Protein AF-A0A952GGU1-F1 (afdb_monomer_lite)

pLDDT: mean 85.18, std 15.75, range [39.44, 98.25]

Radius of gyration: 14.59 Å; chains: 1; bounding box: 31×30×39 Å

Foldseek 3Di:
DAAEDQQEAEPDDPDDPPDQASDPLQPPHGPPPDPVDDVVPRPNYHYDYDYLVQLLVQQLVCVVVVAFAGSVQSSQVVRQVVVPVPDPDDGDTDRPGGNPVDCVDPSCPVVPD

Sequence (113 aa):
VVPVVARPINRTSFGDVECCSFSARIPGVVDRLSKIFREDRLPGLLTIEVEDDEAIAATRKIIAKGFPVGPSSGLNFCAAIEAAKRIEGPIVTIFPDRMERYFTTELFSTYRS

Secondary structure (DSSP, 8-state):
---EEEEEE-SS-S-----SBS-SSSTT-BSS--SS--GGGSTTPEEEEEEHHHHHHHHHHHHHTT----HHHHHHHHHHHHHHTTS-S-------S-GGGGTTSGGGGGG--

Structure (mmCIF, N/CA/C/O backbone):
data_AF-A0A952GGU1-F1
#
_entry.id   AF-A0A952GGU1-F1
#
loop_
_atom_site.group_PDB
_atom_site.id
_atom_site.type_symbol
_atom_site.label_atom_id
_atom_site.label_alt_id
_atom_site.label_comp_id
_atom_site.label_asym_id
_atom_site.label_entity_id
_atom_site.label_seq_id
_atom_site.pdbx_PDB_ins_code
_atom_site.Cartn_x
_atom_site.Cartn_y
_atom_site.Cartn_z
_atom_site.occupancy
_atom_site.B_iso_or_equiv
_atom_site.auth_seq_id
_atom_site.auth_comp_id
_atom_site.auth_asym_id
_atom_site.auth_atom_id
_atom_site.pdbx_PDB_model_num
ATOM 1 N N . VAL A 1 1 ? -7.515 -6.378 16.620 1.00 85.50 1 VAL A N 1
ATOM 2 C CA . VAL A 1 1 ? -6.820 -6.021 15.360 1.00 85.50 1 VAL A CA 1
ATOM 3 C C . VAL A 1 1 ? -7.872 -5.964 14.272 1.00 85.50 1 VAL A C 1
ATOM 5 O O . VAL A 1 1 ? -8.661 -6.897 14.206 1.00 85.50 1 VAL A O 1
ATOM 8 N N . VAL A 1 2 ? -7.922 -4.890 13.484 1.00 93.38 2 VAL A N 1
ATOM 9 C CA . VAL A 1 2 ? -8.842 -4.773 12.341 1.00 93.38 2 VAL A CA 1
ATOM 10 C C . VAL A 1 2 ? -8.087 -5.225 11.090 1.00 93.38 2 VAL A C 1
ATOM 12 O O . VAL A 1 2 ? -7.103 -4.572 10.736 1.00 93.38 2 VAL A O 1
ATOM 15 N N . PRO A 1 3 ? -8.459 -6.351 10.454 1.00 93.81 3 PRO A N 1
ATOM 16 C CA . PRO A 1 3 ? -7.803 -6.774 9.229 1.00 93.81 3 PRO A CA 1
ATOM 17 C C . PRO A 1 3 ? -8.240 -5.873 8.071 1.00 93.81 3 PRO A C 1
ATOM 19 O O . PRO A 1 3 ? -9.413 -5.516 7.953 1.00 93.81 3 PRO A O 1
ATOM 22 N N . VAL A 1 4 ? -7.289 -5.520 7.210 1.00 94.62 4 VAL A N 1
ATOM 23 C CA . VAL A 1 4 ? -7.527 -4.701 6.019 1.00 94.62 4 VAL A CA 1
ATOM 24 C C . VAL A 1 4 ? -7.032 -5.464 4.800 1.00 94.62 4 VAL A C 1
ATOM 26 O O . VAL A 1 4 ? -5.913 -5.975 4.813 1.00 94.62 4 VAL A O 1
ATOM 29 N N . VAL A 1 5 ? -7.847 -5.531 3.749 1.00 93.56 5 VAL A N 1
ATOM 30 C CA . VAL A 1 5 ? -7.427 -6.031 2.437 1.00 93.56 5 VAL A CA 1
ATOM 31 C C . VAL A 1 5 ? -7.341 -4.864 1.458 1.00 93.56 5 VAL A C 1
ATOM 33 O O . VAL A 1 5 ? -8.286 -4.087 1.311 1.00 93.56 5 VAL A O 1
ATOM 36 N N . ALA A 1 6 ? -6.183 -4.724 0.816 1.00 94.31 6 ALA A N 1
ATOM 37 C CA . ALA A 1 6 ? -5.969 -3.757 -0.249 1.00 94.31 6 ALA A CA 1
ATOM 38 C C . ALA A 1 6 ? -6.326 -4.413 -1.586 1.00 94.31 6 ALA A C 1
ATOM 40 O O . ALA A 1 6 ? -5.761 -5.450 -1.941 1.00 94.31 6 ALA A O 1
ATOM 41 N N . ARG A 1 7 ? -7.273 -3.827 -2.316 1.00 92.00 7 ARG A N 1
ATOM 42 C CA . ARG A 1 7 ? -7.740 -4.326 -3.610 1.00 92.00 7 ARG A CA 1
ATOM 43 C C . ARG A 1 7 ? -7.380 -3.307 -4.691 1.00 92.00 7 ARG A C 1
ATOM 45 O O . ARG A 1 7 ? -7.883 -2.187 -4.628 1.00 92.00 7 ARG A O 1
ATOM 52 N N . PRO A 1 8 ? -6.523 -3.648 -5.664 1.00 90.38 8 PRO A N 1
ATOM 53 C CA . PRO A 1 8 ? -6.277 -2.745 -6.769 1.00 90.38 8 PRO A CA 1
ATOM 54 C C . PRO A 1 8 ? -7.514 -2.713 -7.671 1.00 90.38 8 PRO A C 1
ATOM 56 O O . PRO A 1 8 ? -8.171 -3.737 -7.876 1.00 90.38 8 PRO A O 1
ATOM 59 N N . ILE A 1 9 ? -7.841 -1.530 -8.176 1.00 89.06 9 ILE A N 1
ATOM 60 C CA . ILE A 1 9 ? -8.901 -1.313 -9.155 1.00 89.06 9 ILE A CA 1
ATOM 61 C C . ILE A 1 9 ? -8.335 -0.544 -10.347 1.00 89.06 9 ILE A C 1
ATOM 63 O O . ILE A 1 9 ? -7.441 0.292 -10.208 1.00 89.06 9 ILE A O 1
ATOM 67 N N . ASN A 1 10 ? -8.850 -0.855 -11.532 1.00 81.62 10 ASN A N 1
ATOM 68 C CA . ASN A 1 10 ? -8.443 -0.222 -12.776 1.00 81.62 10 ASN A CA 1
ATOM 69 C C . ASN A 1 10 ? -9.668 0.414 -13.431 1.00 81.62 10 ASN A C 1
ATOM 71 O O . ASN A 1 10 ? -10.500 -0.281 -14.013 1.00 81.62 10 ASN A O 1
ATOM 75 N N . ARG A 1 11 ? -9.808 1.738 -13.312 1.00 66.44 11 ARG A N 1
ATOM 76 C CA . ARG A 1 11 ? -10.910 2.471 -13.960 1.00 66.44 11 ARG A CA 1
ATOM 77 C C . ARG A 1 11 ? -10.619 2.889 -15.403 1.00 66.44 11 ARG A C 1
ATOM 79 O O . ARG A 1 11 ? -11.517 3.402 -16.065 1.00 66.44 11 ARG A O 1
ATOM 86 N N . THR A 1 12 ? -9.390 2.710 -15.889 1.00 57.06 12 THR A N 1
ATOM 87 C CA . THR A 1 12 ? -8.912 3.281 -17.159 1.00 57.06 12 THR A CA 1
ATOM 88 C C . THR A 1 12 ? -8.808 2.282 -18.315 1.00 57.06 12 THR A C 1
ATOM 90 O O . THR A 1 12 ? -8.714 2.724 -19.457 1.00 57.06 12 THR A O 1
ATOM 93 N N . SER A 1 13 ? -8.895 0.966 -18.082 1.00 50.66 13 SER A N 1
ATOM 94 C CA . SER A 1 13 ? -8.888 -0.049 -19.151 1.00 50.66 13 SER A CA 1
ATOM 95 C C . SER A 1 13 ? -10.216 -0.802 -19.264 1.00 50.66 13 SER A C 1
ATOM 97 O O . SER A 1 13 ? -10.525 -1.691 -18.474 1.00 50.66 13 SER A O 1
ATOM 99 N N . PHE A 1 14 ? -10.984 -0.499 -20.313 1.00 46.34 14 PHE A N 1
ATOM 100 C CA . PHE A 1 14 ? -11.929 -1.461 -20.881 1.00 46.34 14 PHE A CA 1
ATOM 101 C C . PHE A 1 14 ? -11.117 -2.559 -21.582 1.00 46.34 14 PHE A C 1
ATOM 103 O O . PHE A 1 14 ? -10.722 -2.387 -22.730 1.00 46.34 14 PHE A O 1
ATOM 110 N N . GLY A 1 15 ? -10.868 -3.673 -20.893 1.00 47.69 15 GLY A N 1
ATOM 111 C CA . GLY A 1 15 ? -10.308 -4.882 -21.501 1.00 47.69 15 GLY A CA 1
ATOM 112 C C . GLY A 1 15 ? -8.959 -5.307 -20.932 1.00 47.69 15 GLY A C 1
ATOM 113 O O . GLY A 1 15 ? -7.921 -4.827 -21.360 1.00 47.69 15 GLY A O 1
ATOM 114 N N . ASP A 1 16 ? -9.007 -6.246 -19.992 1.00 39.44 16 ASP A N 1
ATOM 115 C CA . ASP A 1 16 ? -8.288 -7.519 -20.114 1.00 39.44 16 ASP A CA 1
ATOM 116 C C . ASP A 1 16 ? -8.974 -8.525 -19.178 1.00 39.44 16 ASP A C 1
ATOM 118 O O . ASP A 1 16 ? -8.739 -8.578 -17.972 1.00 39.44 16 ASP A O 1
ATOM 122 N N . VAL A 1 17 ? -9.916 -9.285 -19.741 1.00 43.44 17 VAL A N 1
ATOM 123 C CA . VAL A 1 17 ? -10.781 -10.256 -19.040 1.00 43.44 17 VAL A CA 1
ATOM 124 C C . VAL A 1 17 ? -10.104 -11.638 -18.966 1.00 43.44 17 VAL A C 1
ATOM 126 O O . VAL A 1 17 ? -10.770 -12.663 -18.997 1.00 43.44 17 VAL A O 1
ATOM 129 N N . GLU A 1 18 ? -8.771 -11.710 -18.880 1.00 44.12 18 GLU A N 1
ATOM 130 C CA . GLU A 1 18 ? -8.052 -13.001 -18.929 1.00 44.12 18 GLU A CA 1
ATOM 131 C C . GLU A 1 18 ? -6.883 -13.153 -17.945 1.00 44.12 18 GLU A C 1
ATOM 133 O O . GLU A 1 18 ? -5.955 -13.928 -18.166 1.00 44.12 18 GLU A O 1
ATOM 138 N N . CYS A 1 19 ? -6.930 -12.504 -16.783 1.00 39.97 19 CYS A N 1
ATOM 139 C CA . CYS A 1 19 ? -5.988 -12.847 -15.721 1.00 39.97 19 CYS A CA 1
ATOM 140 C C . CYS A 1 19 ? -6.693 -12.933 -14.374 1.00 39.97 19 CYS A C 1
ATOM 142 O O . CYS A 1 19 ? -7.427 -12.033 -13.990 1.00 39.97 19 CYS A O 1
ATOM 144 N N . CYS A 1 20 ? -6.430 -13.997 -13.612 1.00 45.78 20 CYS A N 1
ATOM 145 C CA . CYS A 1 20 ? -6.905 -14.118 -12.231 1.00 45.78 20 CYS A CA 1
ATOM 146 C C . CYS A 1 20 ? -6.356 -13.008 -11.303 1.00 45.78 20 CYS A C 1
ATOM 148 O O . CYS A 1 20 ? -6.758 -12.926 -10.145 1.00 45.78 20 CYS A O 1
ATOM 150 N N . SER A 1 21 ? -5.433 -12.170 -11.785 1.00 52.53 21 SER A N 1
ATOM 151 C CA . SER A 1 21 ? -4.896 -10.999 -11.087 1.00 52.53 21 SER A CA 1
ATOM 152 C C . SER A 1 21 ? -5.891 -9.837 -11.115 1.00 52.53 21 SER A C 1
ATOM 154 O O . SER A 1 21 ? -6.455 -9.541 -12.162 1.00 52.53 21 SER A O 1
ATOM 156 N N . PHE A 1 22 ? -6.055 -9.124 -9.996 1.00 54.81 22 PHE A N 1
ATOM 157 C CA . PHE A 1 22 ? -6.900 -7.918 -9.954 1.00 54.81 22 PHE A CA 1
ATOM 158 C C . PHE A 1 22 ? -6.398 -6.811 -10.904 1.00 54.81 22 PHE A C 1
ATOM 160 O O . PHE A 1 22 ? -7.183 -5.983 -11.354 1.00 54.81 22 PHE A O 1
ATOM 167 N N . SER A 1 23 ? -5.094 -6.801 -11.206 1.00 61.59 23 SER A N 1
ATOM 168 C CA . SER A 1 23 ? -4.470 -5.912 -12.184 1.00 61.59 23 SER A CA 1
ATOM 169 C C . SER A 1 23 ? -3.172 -6.517 -12.732 1.00 61.59 23 SER A C 1
ATOM 171 O O . SER A 1 23 ? -2.389 -7.099 -11.980 1.00 61.59 23 SER A O 1
ATOM 173 N N . ALA A 1 24 ? -2.901 -6.328 -14.029 1.00 65.69 24 ALA A N 1
ATOM 174 C CA . ALA A 1 24 ? -1.602 -6.640 -14.640 1.00 65.69 24 ALA A CA 1
ATOM 175 C C . ALA A 1 24 ? -0.484 -5.671 -14.196 1.00 65.69 24 ALA A C 1
ATOM 177 O O . ALA A 1 24 ? 0.702 -5.965 -14.353 1.00 65.69 24 ALA A O 1
ATOM 178 N N . ARG A 1 25 ? -0.859 -4.519 -13.625 1.00 78.56 25 ARG A N 1
ATOM 179 C CA . ARG A 1 25 ? 0.045 -3.443 -13.196 1.00 78.56 25 ARG A CA 1
ATOM 180 C C . ARG A 1 25 ? 0.520 -3.628 -11.757 1.00 78.56 25 ARG A C 1
ATOM 182 O O . ARG A 1 25 ? 1.634 -3.229 -11.423 1.00 78.56 25 ARG A O 1
ATOM 189 N N . ILE A 1 26 ? -0.283 -4.298 -10.926 1.00 78.19 26 ILE A N 1
ATOM 190 C CA . ILE A 1 26 ? 0.051 -4.669 -9.543 1.00 78.19 26 ILE A CA 1
ATOM 191 C C . ILE A 1 26 ? 0.145 -6.203 -9.421 1.00 78.19 26 ILE A C 1
ATOM 193 O O . ILE A 1 26 ? -0.746 -6.852 -8.866 1.00 78.19 26 ILE A O 1
ATOM 197 N N . PRO A 1 27 ? 1.215 -6.821 -9.954 1.00 78.38 27 PRO A N 1
ATOM 198 C CA . PRO A 1 27 ? 1.379 -8.270 -9.919 1.00 78.38 27 PRO A CA 1
ATOM 199 C C . PRO A 1 27 ? 1.482 -8.804 -8.482 1.00 78.38 27 PRO A C 1
ATOM 201 O O . PRO A 1 27 ? 1.985 -8.142 -7.573 1.00 78.38 27 PRO A O 1
ATOM 204 N N . GLY A 1 28 ? 1.016 -10.041 -8.289 1.00 73.56 28 GLY A N 1
ATOM 205 C CA . GLY A 1 28 ? 1.047 -10.734 -6.996 1.00 73.56 28 GLY A CA 1
ATOM 206 C C . GLY A 1 28 ? -0.179 -10.503 -6.108 1.00 73.56 28 GLY A C 1
ATOM 207 O O . GLY A 1 28 ? -0.266 -11.118 -5.047 1.00 73.56 28 GLY A O 1
ATOM 208 N N . VAL A 1 29 ? -1.141 -9.679 -6.541 1.00 75.88 29 VAL A N 1
ATOM 209 C CA . VAL A 1 29 ? -2.421 -9.468 -5.846 1.00 75.88 29 VAL A CA 1
ATOM 210 C C . VAL A 1 29 ? -3.553 -10.058 -6.685 1.00 75.88 29 VAL A C 1
ATOM 212 O O . VAL A 1 29 ? -3.824 -9.624 -7.804 1.00 75.88 29 VAL A O 1
ATOM 215 N N . VAL A 1 30 ? -4.191 -11.099 -6.154 1.00 75.25 30 VAL A N 1
ATOM 216 C CA . VAL A 1 30 ? -5.050 -12.022 -6.912 1.00 75.25 30 VAL A CA 1
ATOM 217 C C . VAL A 1 30 ? -6.297 -12.338 -6.090 1.00 75.25 30 VAL A C 1
ATOM 219 O O . VAL A 1 30 ? -6.173 -12.602 -4.890 1.00 75.25 30 VAL A O 1
ATOM 222 N N . ASP A 1 31 ? -7.485 -12.329 -6.705 1.00 69.12 31 ASP A N 1
ATOM 223 C CA . ASP A 1 31 ? -8.714 -12.675 -5.978 1.00 69.12 31 ASP A CA 1
ATOM 224 C C . ASP A 1 31 ? -8.838 -14.189 -5.832 1.00 69.12 31 ASP A C 1
ATOM 226 O O . ASP A 1 31 ? -8.730 -14.925 -6.813 1.00 69.12 31 ASP A O 1
ATOM 230 N N . ARG A 1 32 ? -9.115 -14.657 -4.610 1.00 61.97 32 ARG A N 1
ATOM 231 C CA . ARG A 1 32 ? -9.621 -16.016 -4.329 1.00 61.97 32 ARG A CA 1
ATOM 232 C C . ARG A 1 32 ? -8.860 -17.194 -4.964 1.00 61.97 32 ARG A C 1
ATOM 234 O O . ARG A 1 32 ? -9.413 -18.283 -5.102 1.00 61.97 32 ARG A O 1
ATOM 241 N N . LEU A 1 33 ? -7.567 -17.036 -5.252 1.00 66.69 33 LEU A N 1
ATOM 242 C CA . LEU A 1 33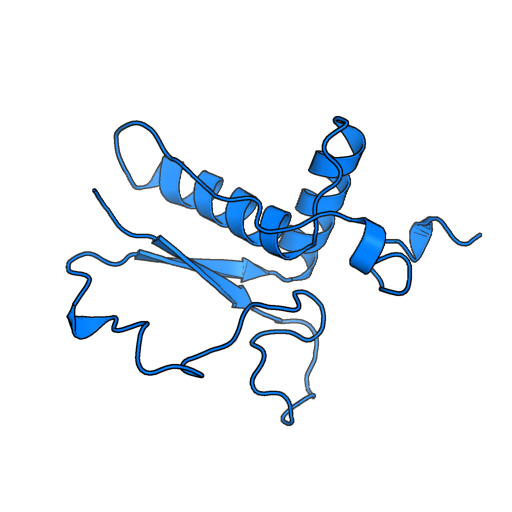 ? -6.755 -18.115 -5.832 1.00 66.69 33 LEU A CA 1
ATOM 243 C C . LEU A 1 33 ? -6.506 -19.277 -4.851 1.00 66.69 33 LEU A C 1
ATOM 245 O O . LEU A 1 33 ? -6.242 -20.404 -5.265 1.00 66.69 33 LEU A O 1
ATOM 249 N N . SER A 1 34 ? -6.572 -19.018 -3.539 1.00 73.38 34 SER A N 1
ATOM 250 C CA . SER A 1 34 ? -6.300 -20.018 -2.500 1.00 73.38 34 SER A CA 1
ATOM 251 C C . SER A 1 34 ? -7.463 -20.185 -1.525 1.00 73.38 34 SER A C 1
ATOM 253 O O . SER A 1 34 ? -8.229 -19.260 -1.275 1.00 73.38 34 SER A O 1
ATOM 255 N N . LYS A 1 35 ? -7.537 -21.364 -0.895 1.00 80.62 35 LYS A N 1
ATOM 256 C CA . LYS A 1 35 ? -8.465 -21.648 0.216 1.00 80.62 35 LYS A CA 1
ATOM 257 C C . LYS A 1 35 ? -7.971 -21.121 1.572 1.00 80.62 35 LYS A C 1
ATOM 259 O O . LYS A 1 35 ? -8.665 -21.299 2.571 1.00 80.62 35 LYS A O 1
ATOM 264 N N . ILE A 1 36 ? -6.760 -20.552 1.619 1.00 83.19 36 ILE A N 1
ATOM 265 C CA . ILE A 1 36 ? -6.132 -20.047 2.849 1.00 83.19 36 ILE A CA 1
ATOM 266 C C . ILE A 1 36 ? -6.787 -18.727 3.251 1.00 83.19 36 ILE A C 1
ATOM 268 O O . ILE A 1 36 ? -7.138 -18.542 4.415 1.00 83.19 36 ILE A O 1
ATOM 272 N N . PHE A 1 37 ? -6.988 -17.829 2.285 1.00 82.69 37 PHE A N 1
ATOM 273 C CA . PHE A 1 37 ? -7.696 -16.579 2.519 1.00 82.69 37 PHE A CA 1
ATOM 274 C C . PHE A 1 37 ? -9.202 -16.835 2.594 1.00 82.69 37 PHE A C 1
ATOM 276 O O . PHE A 1 37 ? -9.802 -17.393 1.676 1.00 82.69 37 PHE A O 1
ATOM 283 N N . ARG A 1 38 ? -9.797 -16.459 3.725 1.00 83.81 38 ARG A N 1
ATOM 284 C CA . ARG A 1 38 ? -11.191 -16.737 4.063 1.00 83.81 38 ARG A CA 1
ATOM 285 C C . ARG A 1 38 ? -11.794 -15.533 4.765 1.00 83.81 38 ARG A C 1
ATOM 287 O O . ARG A 1 38 ? -11.608 -15.363 5.967 1.00 83.81 38 ARG A O 1
ATOM 294 N N . GLU A 1 39 ? -12.495 -14.699 4.001 1.00 85.25 39 GLU A N 1
ATOM 295 C CA . GLU A 1 39 ? -13.142 -13.481 4.509 1.00 85.25 39 GLU A CA 1
ATOM 296 C C . GLU A 1 39 ? -14.149 -13.798 5.624 1.00 85.25 39 GLU A C 1
ATOM 298 O O . GLU A 1 39 ? -14.217 -13.079 6.615 1.00 85.25 39 GLU A O 1
ATOM 303 N N . ASP A 1 40 ? -14.835 -14.944 5.532 1.00 85.12 40 ASP A N 1
ATOM 304 C CA . ASP A 1 40 ? -15.760 -15.447 6.557 1.00 85.12 40 ASP A CA 1
ATOM 305 C C . ASP A 1 40 ? -15.093 -15.680 7.922 1.00 85.12 40 ASP A C 1
ATOM 307 O O . ASP A 1 40 ? -15.767 -15.709 8.949 1.00 85.12 40 ASP A O 1
ATOM 311 N N . ARG A 1 41 ? -13.764 -15.828 7.948 1.00 88.06 41 ARG A N 1
ATOM 312 C CA . ARG A 1 41 ? -12.970 -16.025 9.168 1.00 88.06 41 ARG A CA 1
ATOM 313 C C . ARG A 1 41 ? -12.287 -14.749 9.665 1.00 88.06 41 ARG A C 1
ATOM 315 O O . ARG A 1 41 ? -11.541 -14.814 10.640 1.00 88.06 41 ARG A O 1
ATOM 322 N N . LEU A 1 42 ? -12.528 -13.606 9.022 1.00 89.06 42 LEU A N 1
ATOM 323 C CA . LEU A 1 42 ? -11.952 -12.306 9.369 1.00 89.06 42 LEU A CA 1
ATOM 324 C C . LEU A 1 42 ? -13.073 -11.323 9.752 1.00 89.06 42 LEU A C 1
ATOM 326 O O . LEU A 1 42 ? -13.447 -10.464 8.951 1.00 89.06 42 LEU A O 1
ATOM 330 N N . PRO A 1 43 ? -13.641 -11.430 10.969 1.00 88.75 43 PRO A N 1
ATOM 331 C CA . PRO A 1 43 ? -14.686 -10.513 11.409 1.00 88.75 43 PRO A CA 1
ATOM 332 C C . PRO A 1 43 ? -14.164 -9.070 11.419 1.00 88.75 43 PRO A C 1
ATOM 334 O O . PRO A 1 43 ? -13.087 -8.790 11.948 1.00 88.75 43 PRO A O 1
ATOM 337 N N . GLY A 1 44 ? -14.934 -8.152 10.831 1.00 89.88 44 GLY A N 1
ATOM 338 C CA . GLY A 1 44 ? -14.548 -6.742 10.717 1.00 89.88 44 GLY A CA 1
ATOM 339 C C . GLY A 1 44 ? -13.511 -6.451 9.628 1.00 89.88 44 GLY A C 1
ATOM 340 O O . GLY A 1 44 ? -12.876 -5.401 9.687 1.00 89.88 44 GLY A O 1
ATOM 341 N N . LEU A 1 45 ? -13.324 -7.355 8.656 1.00 92.94 45 LEU A N 1
ATOM 342 C CA . LEU A 1 45 ? -12.479 -7.112 7.486 1.00 92.94 45 LEU A CA 1
ATOM 343 C C . LEU A 1 45 ? -12.913 -5.844 6.748 1.00 92.94 45 LEU A C 1
ATOM 345 O O . LEU A 1 45 ? -14.019 -5.758 6.216 1.00 92.94 45 LEU A O 1
ATOM 349 N N . LEU A 1 46 ? -12.001 -4.880 6.675 1.00 94.31 46 LEU A N 1
ATOM 350 C CA . LEU A 1 46 ? -12.162 -3.686 5.864 1.00 94.31 46 LEU A CA 1
ATOM 351 C C . LEU A 1 46 ? -11.517 -3.915 4.496 1.00 94.31 46 LEU A C 1
ATOM 353 O O . LEU A 1 46 ? -10.331 -4.223 4.407 1.00 94.31 46 LEU A O 1
ATOM 357 N N . THR A 1 47 ? -12.277 -3.716 3.424 1.00 94.31 47 THR A N 1
ATOM 358 C CA . THR A 1 47 ? -11.705 -3.657 2.075 1.00 94.31 47 THR A CA 1
ATOM 359 C C . THR A 1 47 ? -11.451 -2.213 1.680 1.00 94.31 47 THR A C 1
ATOM 361 O O . THR A 1 47 ? -12.337 -1.367 1.813 1.00 94.31 47 THR A O 1
ATOM 364 N N . ILE A 1 48 ? -10.243 -1.935 1.196 1.00 95.75 48 ILE A N 1
ATOM 365 C CA . ILE A 1 48 ? -9.868 -0.637 0.644 1.00 95.75 48 ILE A CA 1
ATOM 366 C C . ILE A 1 48 ? -9.470 -0.835 -0.806 1.00 95.75 48 ILE A C 1
ATOM 368 O O . ILE A 1 48 ? -8.536 -1.576 -1.110 1.00 95.75 48 ILE A O 1
ATOM 372 N N . GLU A 1 49 ? -10.199 -0.163 -1.686 1.00 95.00 49 GLU A N 1
ATOM 373 C CA . GLU A 1 49 ? -9.906 -0.134 -3.108 1.00 95.00 49 GLU A CA 1
ATOM 374 C C . GLU A 1 49 ? -8.944 1.014 -3.409 1.00 95.00 49 GLU A C 1
ATOM 376 O O . GLU A 1 49 ? -9.112 2.117 -2.887 1.00 95.00 49 GLU A O 1
ATOM 381 N N . VAL A 1 50 ? -7.925 0.743 -4.218 1.00 94.75 50 VAL A N 1
ATOM 382 C CA . VAL A 1 50 ? -6.887 1.709 -4.595 1.00 94.75 50 VAL A CA 1
ATOM 383 C C . VAL A 1 50 ? -6.700 1.635 -6.101 1.00 94.75 50 VAL A C 1
ATOM 385 O O . VAL A 1 50 ? -6.580 0.543 -6.652 1.00 94.75 50 VAL A O 1
ATOM 388 N N . GLU A 1 51 ? -6.651 2.783 -6.767 1.00 93.44 51 GLU A N 1
ATOM 389 C CA . GLU A 1 51 ? -6.387 2.821 -8.205 1.00 93.44 51 GLU A CA 1
ATOM 390 C C . GLU A 1 51 ? -4.953 2.375 -8.518 1.00 93.44 51 GLU A C 1
ATOM 392 O O . GLU A 1 51 ? -4.004 2.773 -7.835 1.00 93.44 51 GLU A O 1
ATOM 397 N N . ASP A 1 52 ? -4.776 1.612 -9.598 1.00 91.62 52 ASP A N 1
ATOM 398 C CA . ASP A 1 52 ? -3.453 1.159 -10.052 1.00 91.62 52 ASP A CA 1
ATOM 399 C C . ASP A 1 52 ? -2.457 2.318 -10.211 1.00 91.62 52 ASP A C 1
ATOM 401 O O . ASP A 1 52 ? -1.312 2.235 -9.760 1.00 91.62 52 ASP A O 1
ATOM 405 N N . ASP A 1 53 ? -2.896 3.427 -10.815 1.00 92.00 53 ASP A N 1
ATOM 406 C CA . ASP A 1 53 ? -2.063 4.617 -11.015 1.00 92.00 53 ASP A CA 1
ATOM 407 C C . ASP A 1 53 ? -1.598 5.224 -9.689 1.00 92.00 53 ASP A C 1
ATOM 409 O O . ASP A 1 53 ? -0.447 5.656 -9.562 1.00 92.00 53 ASP A O 1
ATOM 413 N N . GLU A 1 54 ? -2.472 5.224 -8.681 1.00 95.06 54 GLU A N 1
ATOM 414 C CA . GLU A 1 54 ? -2.143 5.717 -7.350 1.00 95.06 54 GLU A CA 1
ATOM 415 C C . GLU A 1 54 ? -1.111 4.806 -6.676 1.00 95.06 54 GLU A C 1
ATOM 417 O O . GLU A 1 54 ? -0.100 5.291 -6.160 1.00 95.06 54 GLU A O 1
ATOM 422 N N . ALA A 1 55 ? -1.309 3.487 -6.756 1.00 95.75 55 ALA A N 1
ATOM 423 C CA . ALA A 1 55 ? -0.389 2.496 -6.209 1.00 95.75 55 ALA A CA 1
ATOM 424 C C . ALA A 1 55 ? 1.002 2.567 -6.870 1.00 95.75 55 ALA A C 1
ATOM 426 O O . ALA A 1 55 ? 2.027 2.547 -6.177 1.00 95.75 55 ALA A O 1
ATOM 427 N N . ILE A 1 56 ? 1.073 2.715 -8.195 1.00 94.62 56 ILE A N 1
ATOM 428 C CA . ILE A 1 56 ? 2.339 2.870 -8.929 1.00 94.62 56 ILE A CA 1
ATOM 429 C C . ILE A 1 56 ? 3.029 4.185 -8.556 1.00 94.62 56 ILE A C 1
ATOM 431 O O . ILE A 1 56 ? 4.232 4.198 -8.267 1.00 94.62 56 ILE A O 1
ATOM 435 N N . ALA A 1 57 ? 2.286 5.293 -8.492 1.00 95.56 57 ALA A N 1
ATOM 436 C CA . ALA A 1 57 ? 2.833 6.581 -8.077 1.00 95.56 57 ALA A CA 1
ATOM 437 C C . ALA A 1 57 ? 3.363 6.543 -6.633 1.00 95.56 57 ALA A C 1
ATOM 439 O O . ALA A 1 57 ? 4.444 7.072 -6.354 1.00 95.56 57 ALA A O 1
ATOM 440 N N . ALA A 1 58 ? 2.641 5.894 -5.716 1.00 97.62 58 ALA A N 1
ATOM 441 C CA . ALA A 1 58 ? 3.079 5.684 -4.340 1.00 97.62 58 ALA A CA 1
ATOM 442 C C . ALA A 1 58 ? 4.348 4.825 -4.276 1.00 97.62 58 ALA A C 1
ATOM 444 O O . ALA A 1 58 ? 5.298 5.197 -3.587 1.00 97.62 58 ALA A O 1
ATOM 445 N N . THR A 1 59 ? 4.415 3.743 -5.054 1.00 97.19 59 THR A N 1
ATOM 446 C CA . THR A 1 59 ? 5.603 2.879 -5.150 1.00 97.19 59 THR A CA 1
ATOM 447 C C . THR A 1 59 ? 6.837 3.680 -5.560 1.00 97.19 59 THR A C 1
ATOM 449 O O . THR A 1 59 ? 7.861 3.632 -4.880 1.00 97.19 59 THR A O 1
ATOM 452 N N . ARG A 1 60 ? 6.733 4.504 -6.612 1.00 95.75 60 ARG A N 1
ATOM 453 C CA . ARG A 1 60 ? 7.837 5.375 -7.057 1.00 95.75 60 ARG A CA 1
ATOM 454 C C . ARG A 1 60 ? 8.274 6.360 -5.970 1.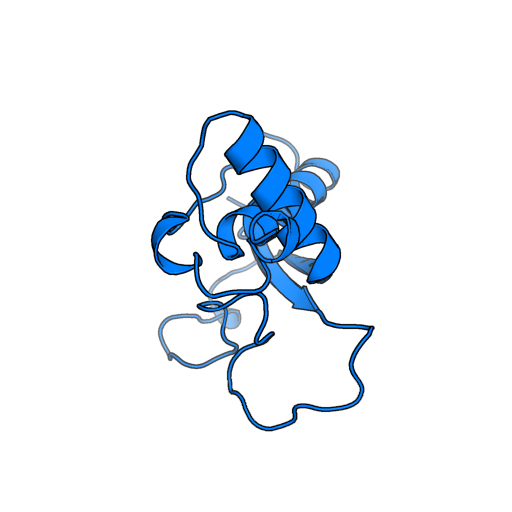00 95.75 60 ARG A C 1
ATOM 456 O O . ARG A 1 60 ? 9.471 6.558 -5.773 1.00 95.75 60 ARG A O 1
ATOM 463 N N . LYS A 1 61 ? 7.329 6.942 -5.223 1.00 97.50 61 LYS A N 1
ATOM 464 C CA . LYS A 1 61 ? 7.637 7.834 -4.088 1.00 97.50 61 LYS A CA 1
ATOM 465 C C . LYS A 1 61 ? 8.361 7.102 -2.954 1.00 97.50 61 LYS A C 1
ATOM 467 O O . LYS A 1 61 ? 9.245 7.687 -2.337 1.00 97.50 61 LYS A O 1
ATOM 472 N N . ILE A 1 62 ? 7.999 5.851 -2.669 1.00 97.94 62 ILE A N 1
ATOM 473 C CA . ILE A 1 62 ? 8.663 5.025 -1.649 1.00 97.94 62 ILE A CA 1
ATOM 474 C C . ILE A 1 62 ? 10.096 4.684 -2.090 1.00 97.94 62 ILE A C 1
ATOM 476 O O . ILE A 1 62 ? 11.032 4.873 -1.312 1.00 97.94 62 ILE A O 1
ATOM 480 N N . ILE A 1 63 ? 10.286 4.302 -3.357 1.00 96.69 63 ILE A N 1
ATOM 481 C CA . ILE A 1 63 ? 11.612 4.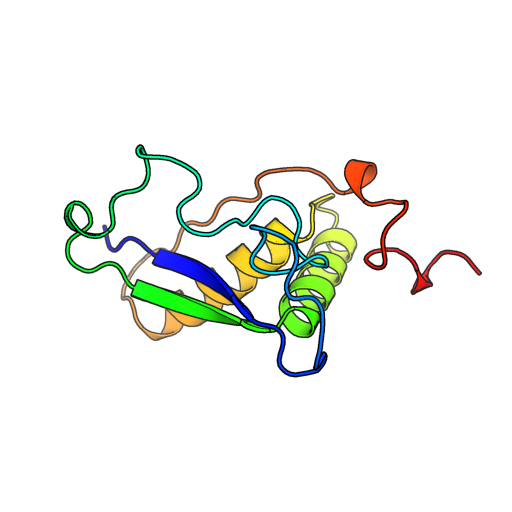060 -3.949 1.00 96.69 63 ILE A CA 1
ATOM 482 C C . ILE A 1 63 ? 12.486 5.314 -3.879 1.00 96.69 63 ILE A C 1
ATOM 484 O O . ILE A 1 63 ? 13.628 5.239 -3.429 1.00 96.69 63 ILE A O 1
ATOM 488 N N . ALA A 1 64 ? 11.943 6.481 -4.236 1.00 96.12 64 ALA A N 1
ATOM 489 C CA . ALA A 1 64 ? 12.659 7.756 -4.167 1.00 96.12 64 ALA A CA 1
ATOM 490 C C . ALA A 1 64 ? 13.095 8.142 -2.738 1.00 96.12 64 ALA A C 1
ATOM 492 O O . ALA A 1 64 ? 14.024 8.928 -2.574 1.00 96.12 64 ALA A O 1
ATOM 493 N N . LYS A 1 65 ? 12.462 7.575 -1.702 1.00 97.56 65 LYS A N 1
ATOM 494 C CA . LYS A 1 65 ? 12.865 7.727 -0.293 1.00 97.56 65 LYS A CA 1
ATOM 495 C C . LYS A 1 65 ? 13.942 6.727 0.153 1.00 97.56 65 LYS A C 1
ATOM 497 O O . LYS A 1 65 ? 14.291 6.715 1.329 1.00 97.56 65 LYS A O 1
ATOM 502 N N . GLY A 1 66 ? 14.462 5.899 -0.754 1.00 96.88 66 GLY A N 1
ATOM 503 C CA . GLY A 1 66 ? 15.519 4.923 -0.474 1.00 96.88 66 GLY A CA 1
ATOM 504 C C . GLY A 1 66 ? 15.023 3.521 -0.113 1.00 96.88 66 GLY A C 1
ATOM 505 O O . GLY A 1 66 ? 15.823 2.697 0.323 1.00 96.88 66 GLY A O 1
ATOM 506 N N . PHE A 1 67 ? 13.732 3.224 -0.299 1.00 97.38 67 PHE A N 1
ATOM 507 C CA . PHE A 1 67 ? 13.162 1.900 -0.031 1.00 97.38 67 PHE A CA 1
ATOM 508 C C . PHE A 1 67 ? 12.875 1.156 -1.346 1.00 97.38 67 PHE A C 1
ATOM 510 O O . PHE A 1 67 ? 11.859 1.427 -1.988 1.00 97.38 67 PHE A O 1
ATOM 517 N N . PRO A 1 68 ? 13.733 0.212 -1.775 1.00 95.94 68 PRO A N 1
ATOM 518 C CA . PRO A 1 68 ? 13.552 -0.502 -3.037 1.00 95.94 68 PRO A CA 1
ATOM 519 C C . PRO A 1 68 ? 12.436 -1.552 -2.916 1.00 95.94 68 PRO A C 1
ATOM 521 O O . PRO A 1 68 ? 12.686 -2.681 -2.502 1.00 95.94 68 PRO A O 1
ATOM 524 N N . VAL A 1 69 ? 11.206 -1.188 -3.287 1.00 97.62 69 VAL A N 1
ATOM 525 C CA . VAL A 1 69 ? 9.992 -2.011 -3.112 1.00 97.62 69 VAL A CA 1
ATOM 526 C C . VAL A 1 69 ? 9.233 -2.254 -4.420 1.00 97.62 69 VAL A C 1
ATOM 528 O O . VAL A 1 69 ? 9.374 -1.486 -5.371 1.00 97.62 69 VAL A O 1
ATOM 531 N N . GLY A 1 70 ? 8.423 -3.313 -4.478 1.00 95.62 70 GLY A N 1
ATOM 532 C CA . GLY A 1 70 ? 7.545 -3.599 -5.620 1.00 95.62 70 GLY A CA 1
ATOM 533 C C . GLY A 1 70 ? 6.185 -2.874 -5.607 1.00 95.62 70 GLY A C 1
ATOM 534 O O . GLY A 1 70 ? 5.809 -2.294 -4.586 1.00 95.62 70 GLY A O 1
ATOM 535 N N . PRO A 1 71 ? 5.408 -2.940 -6.712 1.00 95.00 71 PRO A N 1
ATOM 536 C CA . PRO A 1 71 ? 4.121 -2.248 -6.881 1.00 95.00 71 PRO A CA 1
ATOM 537 C C . PRO A 1 71 ? 3.081 -2.508 -5.782 1.00 95.00 71 PRO A C 1
ATOM 539 O O . PRO A 1 71 ? 2.396 -1.592 -5.326 1.00 95.00 71 PRO A O 1
ATOM 542 N N . SER A 1 72 ? 2.982 -3.752 -5.307 1.00 95.19 72 SER A N 1
ATOM 543 C CA . SER A 1 72 ? 2.042 -4.135 -4.243 1.00 95.19 72 SER A CA 1
ATOM 544 C C . SER A 1 72 ? 2.355 -3.456 -2.903 1.00 95.19 72 SER A C 1
ATOM 546 O O . SER A 1 72 ? 1.469 -3.300 -2.065 1.00 95.19 72 SER A O 1
ATOM 548 N N . SER A 1 73 ? 3.583 -2.962 -2.715 1.00 97.50 73 SER A N 1
ATOM 549 C CA . SER A 1 73 ? 3.947 -2.130 -1.564 1.00 97.50 73 SER A CA 1
ATOM 550 C C . SER A 1 73 ? 3.298 -0.749 -1.628 1.00 97.50 73 SER A C 1
ATOM 552 O O . SER A 1 73 ? 2.836 -0.249 -0.605 1.00 97.50 73 SER A O 1
ATOM 554 N N . GLY A 1 74 ? 3.215 -0.138 -2.816 1.00 97.56 74 GLY A N 1
ATOM 555 C CA . GLY A 1 74 ? 2.485 1.117 -3.002 1.00 97.56 74 GLY A CA 1
ATOM 556 C C . GLY A 1 74 ? 0.986 0.948 -2.784 1.00 97.56 74 GLY A C 1
ATOM 557 O O . GLY A 1 74 ? 0.390 1.758 -2.080 1.00 97.56 74 GLY A O 1
ATOM 558 N N . LEU A 1 75 ? 0.404 -0.149 -3.284 1.00 97.56 75 LEU A N 1
ATOM 559 C CA . LEU A 1 75 ? -0.986 -0.529 -3.002 1.00 97.56 75 LEU A CA 1
ATOM 560 C C . LEU A 1 75 ? -1.243 -0.620 -1.486 1.00 97.56 75 LEU A C 1
ATOM 562 O O . LEU A 1 75 ? -2.141 0.034 -0.955 1.00 97.56 75 LEU A O 1
ATOM 566 N N . ASN A 1 76 ? -0.418 -1.396 -0.783 1.00 98.00 76 ASN A N 1
ATOM 567 C CA . ASN A 1 76 ? -0.513 -1.591 0.661 1.00 98.00 76 ASN A CA 1
ATOM 568 C C . ASN A 1 76 ? -0.288 -0.296 1.454 1.00 98.00 76 ASN A C 1
ATOM 570 O O . ASN A 1 76 ? -0.888 -0.109 2.514 1.00 98.00 76 ASN A O 1
ATOM 574 N N . PHE A 1 77 ? 0.567 0.598 0.957 1.00 98.25 77 PHE A N 1
ATOM 575 C CA . PHE A 1 77 ? 0.799 1.907 1.557 1.00 98.25 77 PHE A CA 1
ATOM 576 C C . PHE A 1 77 ? -0.421 2.823 1.410 1.00 98.25 77 PHE A C 1
ATOM 578 O O . PHE A 1 77 ? -0.876 3.377 2.408 1.00 98.25 77 PHE A O 1
ATOM 585 N N . CYS A 1 78 ? -0.991 2.944 0.208 1.00 98.19 78 CYS A N 1
ATOM 586 C CA . CYS A 1 78 ? -2.220 3.711 -0.019 1.00 98.19 78 CYS A CA 1
ATOM 587 C C . CYS A 1 78 ? -3.371 3.185 0.846 1.00 98.19 78 CYS A C 1
ATOM 589 O O . CYS A 1 78 ? -4.015 3.957 1.557 1.00 98.19 78 CYS A O 1
ATOM 591 N N . ALA A 1 79 ? -3.559 1.862 0.887 1.00 98.06 79 ALA A N 1
ATOM 592 C CA . ALA A 1 79 ? -4.567 1.253 1.745 1.00 98.06 79 ALA A CA 1
ATOM 593 C C . ALA A 1 79 ? -4.322 1.541 3.234 1.00 98.06 79 ALA A C 1
ATOM 595 O O . ALA A 1 79 ? -5.263 1.840 3.962 1.00 98.06 79 ALA A O 1
ATOM 596 N N . ALA A 1 80 ? -3.070 1.522 3.699 1.00 98.00 80 ALA A N 1
ATOM 597 C CA . ALA A 1 80 ? -2.741 1.864 5.082 1.00 98.00 80 ALA A CA 1
ATOM 598 C C . ALA A 1 80 ? -3.061 3.330 5.424 1.00 98.00 80 ALA A C 1
ATOM 600 O O . ALA A 1 80 ? -3.570 3.604 6.511 1.00 98.00 80 ALA A O 1
ATOM 601 N N . ILE A 1 81 ? -2.813 4.266 4.501 1.00 98.06 81 ILE A N 1
ATOM 602 C CA . ILE A 1 81 ? -3.170 5.682 4.674 1.00 98.06 81 ILE A CA 1
ATOM 603 C C . ILE A 1 81 ? -4.690 5.859 4.755 1.00 98.06 81 ILE A C 1
ATOM 605 O O . ILE A 1 81 ? -5.174 6.588 5.619 1.00 98.06 81 ILE A O 1
ATOM 609 N N . GLU A 1 82 ? -5.457 5.173 3.908 1.00 97.94 82 GLU A N 1
ATOM 610 C CA . GLU A 1 82 ? -6.922 5.202 3.972 1.00 97.94 82 GLU A CA 1
ATOM 611 C C . GLU A 1 82 ? -7.472 4.517 5.232 1.00 97.94 82 GLU A C 1
ATOM 613 O O . GLU A 1 82 ? -8.429 5.003 5.839 1.00 97.94 82 GLU A O 1
ATOM 618 N N . ALA A 1 83 ? -6.846 3.427 5.678 1.00 97.25 83 ALA A N 1
ATOM 619 C CA . ALA A 1 83 ? -7.191 2.736 6.917 1.00 97.25 83 ALA A CA 1
ATOM 620 C C . ALA A 1 83 ? -6.961 3.629 8.146 1.00 97.25 83 ALA A C 1
ATOM 622 O O . ALA A 1 83 ? -7.815 3.678 9.031 1.00 97.25 83 ALA A O 1
ATOM 623 N N . ALA A 1 84 ? -5.863 4.392 8.169 1.00 97.38 84 ALA A N 1
ATOM 624 C CA . ALA A 1 84 ? -5.527 5.320 9.252 1.00 97.38 84 ALA A CA 1
ATOM 625 C C . ALA A 1 84 ? -6.567 6.437 9.451 1.00 97.38 84 ALA A C 1
ATOM 627 O O . ALA A 1 84 ? -6.644 7.021 10.526 1.00 97.38 84 ALA A O 1
ATOM 628 N N . LYS A 1 85 ? -7.385 6.734 8.432 1.00 97.19 85 LYS A N 1
ATOM 629 C CA . LYS A 1 85 ? -8.497 7.694 8.538 1.00 97.19 85 LYS A CA 1
ATOM 630 C C . LYS A 1 85 ? -9.743 7.100 9.202 1.00 97.19 85 LYS A C 1
ATOM 632 O O . LYS A 1 85 ? -10.631 7.849 9.592 1.00 97.19 85 LYS A O 1
ATOM 637 N N . ARG A 1 86 ? -9.851 5.768 9.259 1.00 95.12 86 ARG A N 1
ATOM 638 C CA . ARG A 1 86 ? -11.064 5.035 9.672 1.00 95.12 86 ARG A CA 1
ATOM 639 C C . ARG A 1 86 ? -10.881 4.251 10.968 1.00 95.12 86 ARG A C 1
ATOM 641 O O . ARG A 1 86 ? -11.869 3.920 11.613 1.00 95.12 86 ARG A O 1
ATOM 648 N N . ILE A 1 87 ? -9.643 3.906 11.309 1.00 95.00 87 ILE A N 1
ATOM 649 C CA . ILE A 1 87 ? -9.300 3.042 12.438 1.00 95.00 87 ILE A CA 1
ATOM 650 C C . ILE A 1 87 ? -8.460 3.847 13.425 1.00 95.00 87 ILE A C 1
ATOM 652 O O . ILE A 1 87 ? -7.457 4.448 13.048 1.00 95.00 87 ILE A O 1
ATOM 656 N N . GLU A 1 88 ? -8.851 3.823 1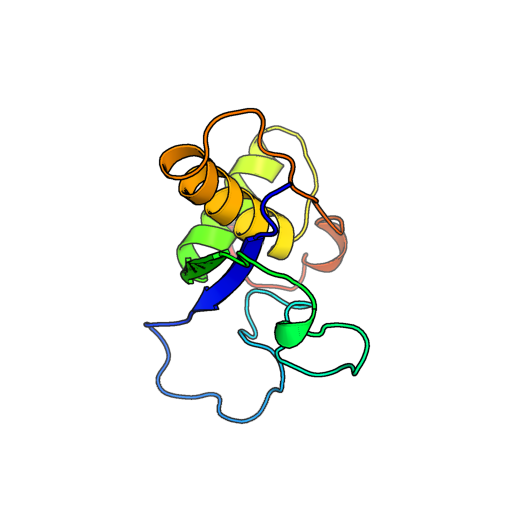4.696 1.00 94.25 88 GLU A N 1
ATOM 657 C CA . GLU A 1 88 ? -8.064 4.414 15.775 1.00 94.25 88 GLU A CA 1
ATOM 658 C C . GLU A 1 88 ? -6.897 3.498 16.172 1.00 94.25 88 GLU A C 1
ATOM 660 O O . GLU A 1 88 ? -7.059 2.286 16.342 1.00 94.25 88 GLU A O 1
ATOM 665 N N . GLY A 1 89 ? -5.716 4.091 16.360 1.00 94.19 89 GLY A N 1
ATOM 666 C CA . GLY A 1 89 ? -4.509 3.393 16.802 1.00 94.19 89 GLY A CA 1
ATOM 667 C C . GLY A 1 89 ? -3.470 3.160 15.696 1.00 94.19 89 GLY A C 1
ATOM 668 O O . GLY A 1 89 ? -3.567 3.722 14.604 1.00 94.19 89 GLY A O 1
ATOM 669 N N . PRO A 1 90 ? -2.415 2.377 15.986 1.00 96.38 90 PRO A N 1
ATOM 670 C CA . PRO A 1 90 ? -1.321 2.160 15.047 1.00 96.38 90 PRO A CA 1
ATOM 671 C C . PRO A 1 90 ? -1.751 1.291 13.858 1.00 96.38 90 PRO A C 1
ATOM 673 O O . PRO A 1 90 ? -2.354 0.231 14.030 1.00 96.38 90 PRO A O 1
ATOM 676 N N . ILE A 1 91 ? -1.360 1.711 12.653 1.00 97.12 91 ILE A N 1
ATOM 677 C CA . ILE A 1 91 ? -1.520 0.940 11.415 1.00 97.12 91 ILE A CA 1
ATOM 678 C C . ILE A 1 91 ? -0.191 0.277 11.056 1.00 97.12 91 ILE A C 1
ATOM 680 O O . ILE A 1 91 ? 0.855 0.925 11.044 1.00 97.12 91 ILE A O 1
ATOM 684 N N . VAL A 1 92 ? -0.242 -1.014 10.728 1.00 97.12 92 VAL A N 1
ATOM 685 C CA . VAL A 1 92 ? 0.908 -1.791 10.250 1.00 97.12 92 VAL A CA 1
ATOM 686 C C . VAL A 1 92 ? 0.592 -2.311 8.854 1.00 97.12 92 VAL A C 1
ATOM 688 O O . VAL A 1 92 ? -0.501 -2.817 8.613 1.00 97.12 92 VAL A O 1
ATOM 691 N N . THR A 1 93 ? 1.551 -2.192 7.938 1.00 96.94 93 THR A N 1
ATOM 692 C CA . THR A 1 93 ? 1.435 -2.689 6.564 1.00 96.94 93 THR A CA 1
ATOM 693 C C . THR A 1 93 ? 2.717 -3.395 6.134 1.00 96.94 93 THR A C 1
ATOM 695 O O . THR A 1 93 ? 3.768 -3.211 6.750 1.00 96.94 93 THR A O 1
ATOM 698 N N . ILE A 1 94 ? 2.627 -4.230 5.099 1.00 96.56 94 ILE A N 1
ATOM 699 C CA . ILE A 1 94 ? 3.720 -5.093 4.634 1.00 96.56 94 ILE A CA 1
ATOM 700 C C . ILE A 1 94 ? 4.158 -4.648 3.241 1.00 96.56 94 ILE A C 1
ATOM 702 O O . ILE A 1 94 ? 3.322 -4.464 2.358 1.00 96.56 94 ILE A O 1
ATOM 706 N N . PHE A 1 95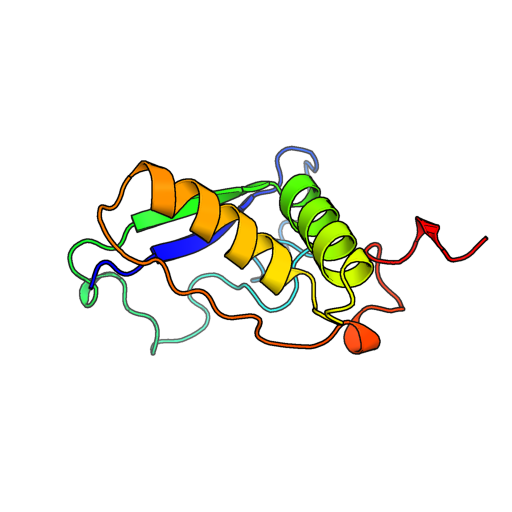 ? 5.469 -4.546 3.029 1.00 97.25 95 PHE A N 1
ATOM 707 C CA . PHE A 1 95 ? 6.084 -4.404 1.708 1.00 97.25 95 PHE A CA 1
ATOM 708 C C . PHE A 1 95 ? 6.639 -5.771 1.287 1.00 97.25 95 PHE A C 1
ATOM 710 O O . PHE A 1 95 ? 7.662 -6.196 1.828 1.00 97.25 95 PHE A O 1
ATOM 717 N N . PRO A 1 96 ? 5.918 -6.521 0.432 1.00 94.38 96 PRO A N 1
ATOM 718 C CA . PRO A 1 96 ? 6.138 -7.960 0.279 1.00 94.38 96 PRO A CA 1
ATOM 719 C C . PRO A 1 96 ? 7.384 -8.318 -0.536 1.00 94.38 96 PRO A C 1
ATOM 721 O O . PRO A 1 96 ? 7.907 -9.421 -0.384 1.00 94.38 96 PRO A O 1
ATOM 724 N N . ASP A 1 97 ? 7.866 -7.422 -1.397 1.00 95.12 97 ASP A N 1
ATOM 725 C CA . ASP A 1 97 ? 9.029 -7.671 -2.241 1.00 95.12 97 ASP A CA 1
ATOM 726 C C . ASP A 1 97 ? 9.744 -6.385 -2.687 1.00 95.12 97 ASP A C 1
ATOM 728 O O . ASP A 1 97 ? 9.409 -5.271 -2.275 1.00 95.12 97 ASP A O 1
ATOM 732 N N . ARG A 1 98 ? 10.785 -6.563 -3.508 1.00 95.12 98 ARG A N 1
ATOM 733 C CA . ARG A 1 98 ? 11.702 -5.504 -3.921 1.00 95.12 98 ARG A CA 1
ATOM 734 C C . ARG A 1 98 ? 11.593 -5.147 -5.403 1.00 95.12 98 ARG A C 1
ATOM 736 O O . ARG A 1 98 ? 11.157 -5.948 -6.231 1.00 95.12 98 ARG A O 1
ATOM 743 N N . MET A 1 99 ? 12.035 -3.931 -5.725 1.00 94.06 99 MET A N 1
ATOM 744 C CA . MET A 1 99 ? 11.855 -3.307 -7.038 1.00 94.06 99 MET A CA 1
ATOM 745 C C . MET A 1 99 ? 12.577 -4.014 -8.200 1.00 94.06 99 MET A C 1
ATOM 747 O O . MET A 1 99 ? 12.147 -3.868 -9.342 1.00 94.06 99 MET A O 1
ATOM 751 N N . GLU A 1 100 ? 13.645 -4.785 -7.948 1.00 92.56 100 GLU A N 1
ATOM 752 C CA . GLU A 1 100 ? 14.464 -5.418 -8.998 1.00 92.56 100 GLU A CA 1
ATOM 753 C C . GLU A 1 100 ? 13.680 -6.383 -9.893 1.00 92.56 100 GLU A C 1
ATOM 755 O O . GLU A 1 100 ? 14.016 -6.566 -11.062 1.00 92.56 100 GLU A O 1
ATOM 760 N N . ARG A 1 101 ? 12.587 -6.952 -9.375 1.00 89.50 101 ARG A N 1
ATOM 761 C CA . ARG A 1 101 ? 11.679 -7.826 -10.131 1.00 89.50 101 ARG A CA 1
ATOM 762 C C . ARG A 1 101 ? 10.893 -7.075 -11.208 1.00 89.50 101 ARG A C 1
ATOM 764 O O . ARG A 1 101 ? 10.331 -7.705 -12.097 1.00 89.50 101 ARG A O 1
ATOM 771 N N . TYR A 1 102 ? 10.860 -5.746 -11.130 1.00 90.38 102 TYR A N 1
ATOM 772 C CA . TYR A 1 102 ? 9.947 -4.894 -11.887 1.00 90.38 102 TYR A CA 1
ATOM 773 C C . TYR A 1 102 ? 10.645 -3.937 -12.845 1.00 90.38 102 TYR A C 1
ATOM 775 O O . TYR A 1 102 ? 9.967 -3.140 -13.494 1.00 90.38 102 TYR A O 1
ATOM 783 N N . PHE A 1 103 ? 11.969 -4.021 -12.997 1.00 87.81 103 PHE A N 1
ATOM 784 C CA . PHE A 1 103 ? 12.723 -3.169 -13.925 1.00 87.81 103 PHE A CA 1
ATOM 785 C C . PHE A 1 103 ? 12.232 -3.257 -15.373 1.00 87.81 103 PHE A C 1
ATOM 787 O O . PHE A 1 103 ? 12.433 -2.317 -16.140 1.00 87.81 103 PHE A O 1
ATOM 794 N N . THR A 1 104 ? 11.574 -4.358 -15.750 1.00 84.81 104 THR A N 1
ATOM 795 C CA . THR A 1 104 ? 10.974 -4.558 -17.075 1.00 84.81 104 THR A CA 1
ATOM 796 C C . THR A 1 104 ? 9.570 -4.003 -17.252 1.00 84.81 104 THR A C 1
ATOM 798 O O . THR A 1 104 ? 9.119 -3.897 -18.391 1.00 84.81 104 THR A O 1
ATOM 801 N N . THR A 1 105 ? 8.919 -3.600 -16.165 1.00 85.25 105 THR A N 1
ATOM 802 C CA . THR A 1 105 ? 7.517 -3.173 -16.140 1.00 85.25 105 THR A CA 1
ATOM 803 C C . THR A 1 105 ? 7.360 -1.659 -16.279 1.00 85.25 105 THR A C 1
ATOM 805 O O . THR A 1 105 ? 8.328 -0.893 -16.235 1.00 85.25 105 THR A O 1
ATOM 808 N N . GLU A 1 106 ? 6.111 -1.210 -16.388 1.00 82.62 106 GLU A N 1
ATOM 809 C CA . GLU A 1 106 ? 5.749 0.210 -16.388 1.00 82.62 106 GLU A CA 1
ATOM 810 C C . GLU A 1 106 ? 6.197 0.978 -15.137 1.00 82.62 106 GLU A C 1
ATOM 812 O O . GLU A 1 106 ? 6.344 2.199 -15.197 1.00 82.62 106 GLU A O 1
ATOM 817 N N . LEU A 1 107 ? 6.501 0.299 -14.022 1.00 84.94 107 LEU A N 1
ATOM 818 C CA . LEU A 1 107 ? 7.013 0.957 -12.820 1.00 84.94 107 LEU A CA 1
ATOM 819 C C . LEU A 1 107 ? 8.255 1.809 -13.137 1.00 84.94 107 LEU A C 1
ATOM 821 O O . LEU A 1 107 ? 8.395 2.902 -12.585 1.00 84.94 107 LEU A O 1
ATOM 825 N N . PHE A 1 108 ? 9.084 1.363 -14.090 1.00 85.62 108 PHE A N 1
ATOM 826 C CA . PHE A 1 108 ? 10.329 2.019 -14.493 1.00 85.62 108 PHE A CA 1
ATOM 827 C C . PHE A 1 108 ? 10.337 2.573 -15.926 1.00 85.62 108 PHE A C 1
ATOM 829 O O . PHE A 1 108 ? 11.384 3.025 -16.389 1.00 85.62 108 PHE A O 1
ATOM 836 N N . SER A 1 109 ? 9.203 2.589 -16.638 1.00 79.75 109 SER A N 1
ATOM 837 C CA . SER A 1 109 ? 9.155 3.070 -18.032 1.00 79.75 109 SER A CA 1
ATOM 838 C C . SER A 1 109 ? 9.667 4.506 -18.194 1.00 79.75 109 SER A C 1
ATOM 840 O O . SER A 1 109 ? 10.329 4.813 -19.180 1.00 79.75 109 SER A O 1
ATOM 842 N N . THR A 1 110 ? 9.451 5.362 -17.193 1.00 75.31 110 THR A N 1
ATOM 843 C CA . THR A 1 110 ? 9.900 6.764 -17.179 1.00 75.31 110 THR A CA 1
ATOM 844 C C . THR A 1 110 ? 11.413 6.949 -17.030 1.00 75.31 110 THR A C 1
ATOM 846 O O . THR A 1 110 ? 11.886 8.068 -17.180 1.00 75.31 110 THR A O 1
ATOM 849 N N . TYR A 1 111 ? 12.172 5.892 -16.722 1.00 71.75 111 TYR A N 1
ATOM 850 C CA . TYR A 1 111 ? 13.627 5.943 -16.501 1.00 71.75 111 TYR A CA 1
ATOM 851 C C . TYR A 1 111 ? 14.438 5.264 -17.616 1.00 71.75 111 TYR A C 1
ATOM 853 O O . TYR A 1 111 ? 15.650 5.119 -17.490 1.00 71.75 111 TYR A O 1
ATOM 861 N N . ARG A 1 112 ? 13.779 4.807 -18.688 1.00 63.97 112 ARG A N 1
ATOM 862 C CA . ARG A 1 112 ? 14.394 4.076 -19.813 1.00 63.97 112 ARG A CA 1
ATOM 863 C C . ARG A 1 112 ? 14.740 4.959 -21.021 1.00 63.97 112 ARG A C 1
ATOM 865 O O . AR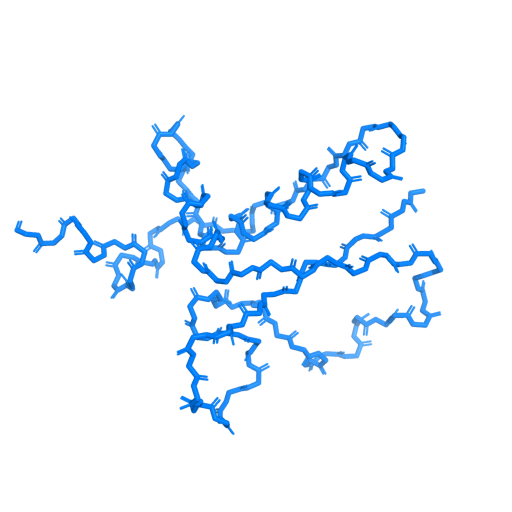G A 1 112 ? 14.893 4.429 -22.117 1.00 63.97 112 ARG A O 1
ATOM 872 N N . SER A 1 113 ? 14.813 6.276 -20.828 1.00 55.66 113 SER A N 1
ATOM 873 C CA . SER A 1 113 ? 15.187 7.255 -21.860 1.00 55.66 113 SER A CA 1
ATOM 874 C C . SER A 1 113 ? 16.667 7.202 -22.209 1.00 55.66 113 SER A C 1
ATOM 876 O O . SER A 1 113 ? 17.461 7.199 -21.239 1.00 55.66 113 SER A O 1
#